Protein AF-A0A8X7WV07-F1 (afdb_monomer_lite)

pLDDT: mean 94.59, std 9.99, range [46.75, 98.81]

InterPro domains:
  IPR000357 HEAT repeat [PF02985] (2-26)
  IPR011989 Armadillo-like helical [G3DSA:1.25.10.10] (1-119)
  IPR016024 Armadillo-type fold [SSF48371] (1-114)
  IPR040122 Importin beta family [PTHR10527] (6-113)

Organism: Polypterus senegalus (NCBI:txid55291)

Structure (mmCIF, N/CA/C/O backbone):
data_AF-A0A8X7WV07-F1
#
_entry.id   AF-A0A8X7WV07-F1
#
loop_
_atom_site.group_PDB
_atom_site.id
_atom_site.type_symbol
_atom_site.label_atom_id
_atom_site.label_alt_id
_atom_site.label_comp_id
_atom_site.label_asym_id
_atom_site.label_entity_id
_atom_site.label_seq_id
_atom_site.pdbx_PDB_ins_code
_atom_site.Cartn_x
_atom_site.Cartn_y
_atom_site.Cartn_z
_atom_site.occupancy
_atom_site.B_iso_or_equiv
_atom_site.auth_seq_id
_atom_site.auth_comp_id
_atom_site.auth_asym_id
_atom_site.auth_atom_id
_atom_site.pdbx_PDB_model_num
ATOM 1 N N . MET A 1 1 ? 0.503 10.122 -12.240 1.00 79.50 1 MET A N 1
ATOM 2 C CA . MET A 1 1 ? 0.611 9.511 -10.898 1.00 79.50 1 MET A CA 1
ATOM 3 C C . MET A 1 1 ? -0.073 8.152 -10.858 1.00 79.50 1 MET A C 1
ATOM 5 O O . MET A 1 1 ? 0.642 7.182 -10.692 1.00 79.50 1 MET A O 1
ATOM 9 N N . LEU A 1 2 ? -1.388 8.039 -11.101 1.00 91.75 2 LEU A N 1
ATOM 10 C CA . LEU A 1 2 ? -2.080 6.733 -11.101 1.00 91.75 2 LEU A CA 1
ATOM 11 C C . LEU A 1 2 ? -1.475 5.715 -12.081 1.00 91.75 2 LEU A C 1
ATOM 13 O O . LEU A 1 2 ? -1.168 4.601 -11.686 1.00 91.75 2 LEU A O 1
ATOM 17 N N . GLN A 1 3 ? -1.207 6.118 -13.327 1.00 93.75 3 GLN A N 1
ATOM 18 C CA . GLN A 1 3 ? -0.557 5.246 -14.320 1.00 93.75 3 GLN A CA 1
ATOM 19 C C . GLN A 1 3 ? 0.841 4.773 -13.883 1.00 93.75 3 GLN A C 1
ATOM 21 O O . GLN A 1 3 ? 1.258 3.672 -14.223 1.00 93.75 3 GLN A O 1
ATOM 26 N N . SER A 1 4 ? 1.547 5.589 -13.096 1.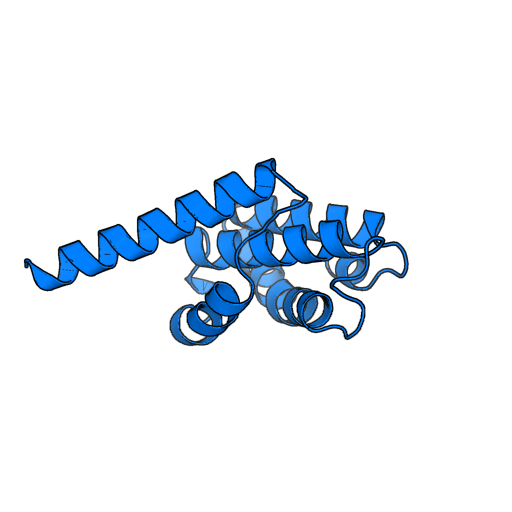00 97.25 4 SER A N 1
ATOM 27 C CA . SER A 1 4 ? 2.901 5.302 -12.614 1.00 97.25 4 SER A CA 1
ATOM 28 C C . SER A 1 4 ? 2.931 4.212 -11.534 1.00 97.25 4 SER A C 1
ATOM 30 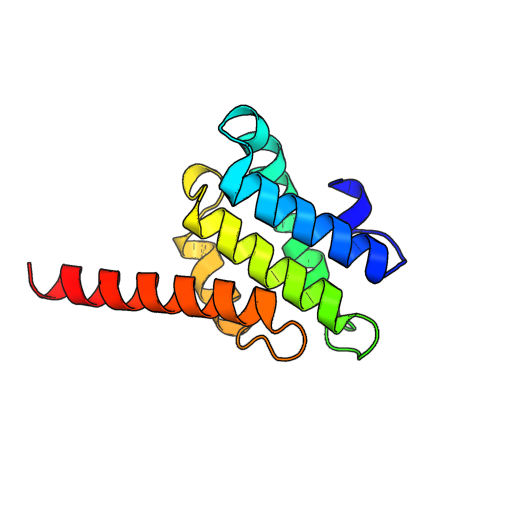O O . SER A 1 4 ? 3.990 3.649 -11.287 1.00 97.25 4 SER A O 1
ATOM 32 N N . LEU A 1 5 ? 1.787 3.858 -10.929 1.00 97.06 5 LEU A N 1
ATOM 33 C CA . LEU A 1 5 ? 1.679 2.667 -10.073 1.00 97.06 5 LEU A CA 1
ATOM 34 C C . LEU A 1 5 ? 1.910 1.366 -10.849 1.00 97.06 5 LEU A C 1
ATOM 36 O O . LEU A 1 5 ? 2.271 0.361 -10.250 1.00 97.06 5 LEU A O 1
ATOM 40 N N . CYS A 1 6 ? 1.713 1.379 -12.166 1.00 94.81 6 CYS A N 1
ATOM 41 C CA . CYS A 1 6 ? 1.894 0.219 -13.034 1.00 94.81 6 CYS A CA 1
ATOM 42 C C . CYS A 1 6 ? 3.183 0.306 -13.865 1.00 94.81 6 CYS A C 1
ATOM 44 O O . CYS A 1 6 ? 3.318 -0.407 -14.858 1.00 94.81 6 CYS A O 1
ATOM 46 N N . ASP A 1 7 ? 4.114 1.192 -13.499 1.00 98.12 7 ASP A N 1
ATOM 47 C CA . ASP A 1 7 ? 5.379 1.336 -14.214 1.00 98.12 7 ASP A CA 1
ATOM 48 C C . ASP A 1 7 ? 6.259 0.087 -14.054 1.00 98.12 7 ASP A C 1
ATOM 50 O O . ASP A 1 7 ? 6.234 -0.591 -13.024 1.00 98.12 7 ASP A O 1
ATOM 54 N N . SER A 1 8 ? 7.074 -0.205 -15.066 1.00 96.62 8 SER A N 1
ATOM 55 C CA . SER A 1 8 ? 8.074 -1.274 -15.007 1.00 96.62 8 SER A CA 1
ATOM 56 C C . SER A 1 8 ? 9.150 -1.041 -13.939 1.00 96.62 8 SER A C 1
ATOM 58 O O . SER A 1 8 ? 9.627 -2.009 -13.349 1.00 96.62 8 SER A O 1
ATOM 60 N N . SER A 1 9 ? 9.507 0.217 -13.653 1.00 98.19 9 SER A N 1
ATOM 61 C CA . SER A 1 9 ? 10.503 0.568 -12.637 1.00 98.19 9 SER A CA 1
ATOM 62 C C . SER A 1 9 ? 9.891 0.514 -11.232 1.00 98.19 9 SER A C 1
ATOM 64 O O . SER A 1 9 ? 8.929 1.241 -10.952 1.00 98.19 9 SER A O 1
ATOM 66 N N . PRO A 1 10 ? 10.453 -0.296 -10.313 1.00 98.12 10 PRO A N 1
ATOM 67 C CA . PRO A 1 10 ? 10.025 -0.313 -8.917 1.00 98.12 10 PRO A CA 1
ATOM 68 C C . PRO A 1 10 ? 10.133 1.057 -8.244 1.00 98.12 10 PRO A C 1
ATOM 70 O O . PRO A 1 10 ? 9.251 1.432 -7.479 1.00 98.12 10 PRO A O 1
ATOM 73 N N . GLU A 1 11 ? 11.159 1.840 -8.572 1.00 98.25 11 GLU A N 1
ATOM 74 C CA . GLU A 1 11 ? 11.392 3.173 -8.012 1.00 98.25 11 GLU A CA 1
ATOM 75 C C . GLU A 1 11 ? 10.284 4.154 -8.417 1.00 98.25 11 GLU A C 1
ATOM 77 O O . GLU A 1 11 ? 9.814 4.947 -7.597 1.00 98.25 11 GLU A O 1
ATOM 82 N N . VAL A 1 12 ? 9.811 4.071 -9.667 1.00 98.50 12 VAL A N 1
ATOM 83 C CA . VAL A 1 12 ? 8.678 4.876 -10.146 1.00 98.50 12 VAL A CA 1
ATOM 84 C C . VAL A 1 12 ? 7.386 4.467 -9.439 1.00 98.50 12 VAL A C 1
ATOM 86 O O . VAL A 1 12 ? 6.636 5.342 -8.995 1.00 98.50 12 VAL A O 1
ATOM 89 N N . ARG A 1 13 ? 7.143 3.159 -9.267 1.00 98.56 13 ARG A N 1
ATOM 90 C CA . ARG A 1 13 ? 5.981 2.664 -8.508 1.00 98.56 13 ARG A CA 1
ATOM 91 C C . AR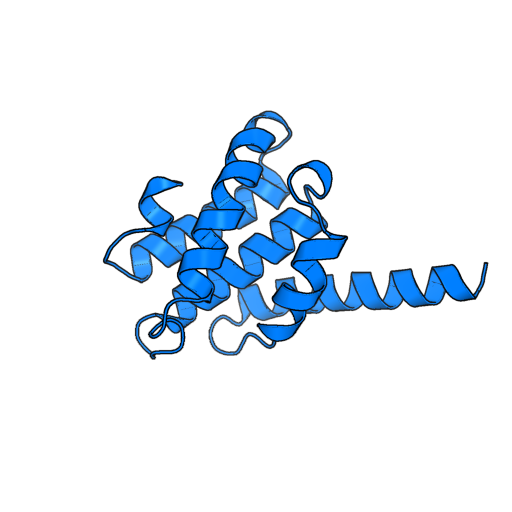G A 1 13 ? 6.024 3.117 -7.052 1.00 98.56 13 ARG A C 1
ATOM 93 O O . ARG A 1 13 ? 5.008 3.573 -6.533 1.00 98.56 13 ARG A O 1
ATOM 100 N N . GLN A 1 14 ? 7.192 3.047 -6.414 1.00 98.56 14 GLN A N 1
ATOM 101 C CA . GLN A 1 14 ? 7.398 3.499 -5.040 1.00 98.56 14 GLN A CA 1
ATOM 102 C C . GLN A 1 14 ? 7.073 4.990 -4.897 1.00 98.56 14 GLN A C 1
ATOM 104 O O . GLN A 1 14 ? 6.258 5.361 -4.054 1.00 98.56 14 GLN A O 1
ATOM 109 N N . ALA A 1 15 ? 7.636 5.839 -5.762 1.00 98.50 15 ALA A N 1
ATOM 110 C CA . ALA A 1 15 ? 7.370 7.276 -5.746 1.00 98.50 15 ALA A CA 1
ATOM 111 C C . ALA A 1 15 ? 5.886 7.601 -6.000 1.00 98.50 15 ALA A C 1
ATOM 113 O O . ALA A 1 15 ? 5.322 8.502 -5.374 1.00 98.50 15 ALA A O 1
ATOM 114 N N . ALA A 1 16 ? 5.232 6.856 -6.897 1.00 98.56 16 ALA A N 1
ATOM 115 C CA . ALA A 1 16 ? 3.807 7.007 -7.171 1.00 98.56 16 ALA A CA 1
ATOM 116 C C . ALA A 1 16 ? 2.944 6.638 -5.955 1.00 98.56 16 ALA A C 1
ATOM 118 O O . ALA A 1 16 ? 2.056 7.408 -5.585 1.00 98.56 16 ALA A O 1
ATOM 119 N N . ALA A 1 17 ? 3.227 5.501 -5.315 1.00 98.62 17 ALA A N 1
ATOM 120 C CA . ALA A 1 17 ? 2.525 5.045 -4.121 1.00 98.62 17 ALA A CA 1
ATOM 121 C C . ALA A 1 17 ? 2.709 6.016 -2.947 1.00 98.62 17 ALA A C 1
ATOM 123 O O . ALA A 1 17 ? 1.723 6.420 -2.329 1.00 98.62 17 ALA A O 1
ATOM 124 N N . TYR A 1 18 ? 3.940 6.478 -2.707 1.00 98.50 18 TYR A N 1
ATOM 125 C CA . TYR A 1 18 ? 4.230 7.508 -1.710 1.00 98.50 18 TYR A CA 1
ATOM 126 C C . TYR A 1 18 ? 3.394 8.774 -1.948 1.00 98.50 18 TYR A C 1
ATOM 128 O O . TYR A 1 18 ? 2.696 9.249 -1.048 1.00 98.50 18 TYR A O 1
ATOM 136 N N . GLY A 1 19 ? 3.392 9.283 -3.186 1.00 98.25 19 GLY A N 1
ATOM 137 C CA . GLY A 1 19 ? 2.620 10.466 -3.569 1.00 98.25 19 GLY A CA 1
ATOM 138 C C . GLY A 1 19 ? 1.119 10.313 -3.317 1.00 98.25 19 GLY A C 1
ATOM 139 O O . GLY A 1 19 ? 0.483 11.248 -2.833 1.00 98.25 19 GLY A O 1
ATOM 140 N N . ILE A 1 20 ? 0.557 9.130 -3.572 1.00 98.25 20 ILE A N 1
ATOM 141 C CA . ILE A 1 20 ? -0.852 8.820 -3.290 1.00 98.25 20 ILE A CA 1
ATOM 142 C C . ILE A 1 20 ? -1.118 8.777 -1.782 1.00 98.25 20 ILE A C 1
ATOM 144 O O . ILE A 1 20 ? -2.113 9.336 -1.321 1.00 98.25 20 ILE A O 1
ATOM 148 N N . GLY A 1 21 ? -0.219 8.183 -0.995 1.00 98.31 21 GLY A N 1
ATOM 149 C CA . GLY A 1 21 ? -0.322 8.186 0.464 1.00 98.31 21 GLY A CA 1
ATOM 150 C C . GLY A 1 21 ? -0.326 9.604 1.047 1.00 98.31 21 GLY A C 1
ATOM 151 O O . GLY A 1 21 ? -1.194 9.947 1.853 1.00 98.31 21 GLY A O 1
ATOM 152 N N . VAL A 1 22 ? 0.595 10.460 0.592 1.00 98.19 22 VAL A N 1
ATOM 153 C CA . VAL A 1 22 ? 0.662 11.876 0.995 1.00 98.19 22 VAL A CA 1
ATOM 154 C C . VAL A 1 22 ? -0.569 12.651 0.519 1.00 98.19 22 VAL A C 1
ATOM 156 O O . VAL A 1 22 ? -1.093 13.485 1.257 1.00 98.19 22 VAL A O 1
ATOM 159 N N . MET A 1 23 ? -1.073 12.365 -0.682 1.00 97.62 23 MET A N 1
ATOM 160 C CA . MET A 1 23 ? -2.302 12.953 -1.219 1.00 97.62 23 MET A CA 1
ATOM 161 C C . MET A 1 23 ? -3.525 12.601 -0.361 1.00 97.62 23 MET A C 1
ATOM 163 O O . MET A 1 23 ? -4.320 13.489 -0.046 1.00 97.62 23 MET A O 1
ATOM 167 N N . ALA A 1 24 ? -3.655 11.348 0.078 1.00 98.00 24 ALA A N 1
ATOM 168 C CA . ALA A 1 24 ? -4.725 10.934 0.981 1.00 98.00 24 ALA A CA 1
ATOM 169 C C . ALA A 1 24 ? -4.639 11.657 2.334 1.00 98.00 24 ALA A C 1
ATOM 171 O O . ALA A 1 24 ? -5.651 12.116 2.861 1.00 98.00 24 ALA A O 1
ATOM 172 N N . GLN A 1 25 ? -3.430 11.819 2.871 1.00 97.88 25 GLN A N 1
ATOM 173 C CA . GLN A 1 25 ? -3.210 12.478 4.156 1.00 97.88 25 GLN A CA 1
ATOM 174 C C . GLN A 1 25 ? -3.441 13.998 4.090 1.00 97.88 25 GLN A C 1
ATOM 176 O O . GLN A 1 25 ? -4.162 14.550 4.919 1.00 97.88 25 GLN A O 1
ATOM 181 N N . ASN A 1 26 ? -2.884 14.673 3.078 1.00 97.56 26 ASN A N 1
ATOM 182 C CA . ASN A 1 26 ? -2.720 16.133 3.062 1.00 97.56 26 ASN A CA 1
ATOM 183 C C . ASN A 1 26 ? -3.393 16.846 1.874 1.00 97.56 26 ASN A C 1
ATOM 185 O O . ASN A 1 26 ? -3.503 18.067 1.885 1.00 97.56 26 ASN A O 1
ATOM 189 N N . GLY A 1 27 ? -3.844 16.129 0.840 1.00 95.06 27 GLY A N 1
ATOM 190 C CA . GLY A 1 27 ? -4.276 16.735 -0.430 1.00 95.06 27 GLY A CA 1
ATOM 191 C C . GLY A 1 27 ? -5.616 17.484 -0.389 1.00 95.06 27 GLY A C 1
ATOM 192 O O . GLY A 1 27 ? -5.896 18.296 -1.266 1.00 95.06 27 GLY A O 1
ATOM 193 N N . GLY A 1 28 ? -6.451 17.245 0.623 1.00 93.69 28 GLY A N 1
ATOM 194 C CA . GLY A 1 28 ? -7.818 17.776 0.694 1.00 93.69 28 GLY A CA 1
ATOM 195 C C . GLY A 1 28 ? -8.835 17.009 -0.165 1.00 93.69 28 GLY A C 1
ATOM 196 O O . GLY A 1 28 ? -8.550 15.928 -0.685 1.00 93.69 28 GLY A O 1
ATOM 197 N N . GLU A 1 29 ? -10.052 17.549 -0.277 1.00 94.50 29 GLU A N 1
ATOM 198 C CA . GLU A 1 29 ? -11.210 16.832 -0.841 1.00 94.50 29 GLU A CA 1
ATOM 199 C C . GLU A 1 29 ? -11.162 16.650 -2.363 1.00 94.50 29 GLU A C 1
ATOM 201 O O . GLU A 1 29 ? -11.654 15.646 -2.877 1.00 94.50 29 GLU A O 1
ATOM 206 N N . ASN A 1 30 ? -10.517 17.571 -3.088 1.00 96.50 30 ASN A N 1
ATOM 207 C CA . ASN A 1 30 ? -10.412 17.519 -4.553 1.00 96.50 30 ASN A CA 1
ATOM 208 C C . ASN A 1 30 ? -9.696 16.259 -5.062 1.00 96.50 30 ASN A C 1
ATOM 210 O O . ASN A 1 30 ? -9.828 15.908 -6.232 1.00 96.50 30 ASN A O 1
ATOM 214 N N . TYR A 1 31 ? -8.951 15.571 -4.191 1.00 96.25 31 TYR A N 1
ATOM 215 C CA . TYR A 1 31 ? -8.215 14.366 -4.549 1.00 96.25 31 TYR A CA 1
ATOM 216 C C . TYR A 1 31 ? -8.940 13.048 -4.240 1.00 96.25 31 TYR A C 1
ATOM 218 O O . TYR A 1 31 ? -8.409 11.977 -4.540 1.00 96.25 31 TYR A O 1
ATOM 226 N N . ARG A 1 32 ? -10.157 13.099 -3.679 1.00 96.50 32 ARG A N 1
ATOM 227 C CA . ARG A 1 32 ? -10.963 11.904 -3.363 1.00 96.50 32 ARG A CA 1
ATOM 228 C C . ARG A 1 32 ? -11.142 10.938 -4.546 1.00 96.50 32 ARG A C 1
ATOM 230 O O . ARG A 1 32 ? -10.924 9.741 -4.342 1.00 96.50 32 ARG A O 1
ATOM 237 N N . PRO A 1 33 ? -11.464 11.399 -5.777 1.00 96.94 33 PRO A N 1
ATOM 238 C CA . PRO A 1 33 ? -11.630 10.485 -6.908 1.00 96.94 33 PRO A CA 1
ATOM 239 C C . PRO A 1 33 ? -10.350 9.695 -7.197 1.00 96.94 33 PRO A C 1
ATOM 241 O O . PRO A 1 33 ? -10.389 8.477 -7.333 1.00 96.94 33 PRO A O 1
ATOM 244 N N . PHE A 1 34 ? -9.192 10.360 -7.156 1.00 96.56 34 PHE A N 1
ATOM 245 C CA . PHE A 1 34 ? -7.903 9.711 -7.394 1.00 96.56 34 PHE A CA 1
ATOM 246 C C . PHE A 1 34 ? -7.520 8.736 -6.276 1.00 96.56 34 PHE A C 1
ATOM 248 O O . PHE A 1 34 ? -6.943 7.692 -6.560 1.00 96.56 34 PHE A O 1
ATOM 255 N N . CYS A 1 35 ? -7.862 9.034 -5.016 1.00 97.44 35 CYS A N 1
ATOM 256 C CA . CYS A 1 35 ? -7.664 8.091 -3.909 1.00 97.44 35 CYS A CA 1
ATOM 257 C C . CYS A 1 35 ? -8.497 6.818 -4.111 1.00 97.44 35 CYS A C 1
ATOM 259 O O . CYS A 1 35 ? -7.996 5.721 -3.884 1.00 97.44 35 CYS A O 1
ATOM 261 N N . THR A 1 36 ? -9.739 6.967 -4.581 1.00 97.75 36 THR A N 1
ATOM 262 C CA . THR A 1 36 ? -10.640 5.842 -4.880 1.00 97.75 36 THR A CA 1
ATOM 263 C C . THR A 1 36 ? -10.087 4.986 -6.023 1.00 97.75 36 THR A C 1
ATOM 265 O O . THR A 1 36 ? -9.972 3.769 -5.897 1.00 97.75 36 THR A O 1
ATOM 268 N N . GLU A 1 37 ? -9.673 5.620 -7.123 1.00 98.00 37 GLU A N 1
ATOM 269 C CA . GLU A 1 37 ? -9.115 4.935 -8.297 1.00 98.00 37 GLU A CA 1
ATOM 270 C C . GLU A 1 37 ? -7.764 4.254 -8.020 1.00 98.00 37 GLU A C 1
ATOM 272 O O . GLU A 1 37 ? -7.446 3.232 -8.630 1.00 98.00 37 GLU A O 1
ATOM 277 N N . ALA A 1 38 ? -6.964 4.785 -7.091 1.00 98.12 38 ALA A N 1
ATOM 278 C CA . ALA A 1 38 ? -5.650 4.242 -6.759 1.00 98.12 38 ALA A CA 1
ATOM 279 C C . ALA A 1 38 ? -5.698 2.887 -6.044 1.00 98.12 38 ALA A C 1
ATOM 281 O O . ALA A 1 38 ? -4.775 2.088 -6.203 1.00 98.12 38 ALA A O 1
ATOM 282 N N . ILE A 1 39 ? -6.736 2.625 -5.242 1.00 98.19 39 ILE A N 1
ATOM 283 C CA . ILE A 1 39 ? -6.822 1.424 -4.398 1.00 98.19 39 ILE A CA 1
ATOM 284 C C . ILE A 1 39 ? -6.660 0.127 -5.201 1.00 98.19 39 ILE A C 1
ATOM 286 O O . ILE A 1 39 ? -5.730 -0.620 -4.893 1.00 98.19 39 ILE A O 1
ATOM 290 N N . PRO A 1 40 ? -7.473 -0.162 -6.238 1.00 97.75 40 PRO A N 1
ATOM 291 C CA . PRO A 1 40 ? -7.327 -1.410 -6.988 1.00 97.75 40 PRO A CA 1
ATOM 292 C C . PRO A 1 40 ? -5.961 -1.534 -7.680 1.00 97.75 40 PRO A C 1
ATOM 294 O O . PRO A 1 40 ? -5.424 -2.636 -7.772 1.00 97.75 40 PRO A O 1
ATOM 297 N N . LEU A 1 41 ? -5.362 -0.418 -8.113 1.00 98.44 41 LEU A N 1
ATOM 298 C CA . LEU A 1 41 ? -4.031 -0.414 -8.727 1.00 98.44 41 LEU A CA 1
ATOM 299 C C . LEU A 1 41 ? -2.940 -0.782 -7.711 1.00 98.44 41 LEU A C 1
ATOM 301 O O . LEU A 1 41 ? -2.110 -1.645 -7.989 1.00 98.44 41 LEU A O 1
ATOM 305 N N . MET A 1 42 ? -2.969 -0.181 -6.516 1.00 98.56 42 MET A N 1
ATOM 306 C CA . MET A 1 42 ? -2.037 -0.513 -5.433 1.00 98.56 42 MET A CA 1
ATOM 307 C C . MET A 1 42 ? -2.211 -1.961 -4.968 1.00 98.56 42 MET A C 1
ATOM 309 O O . MET A 1 42 ? -1.217 -2.654 -4.775 1.00 98.56 42 MET A O 1
ATOM 313 N N . VAL A 1 43 ? -3.449 -2.455 -4.851 1.00 98.12 43 VAL A N 1
ATOM 314 C CA . VAL A 1 43 ? -3.721 -3.866 -4.520 1.00 98.12 43 VAL A CA 1
ATOM 315 C C . VAL A 1 43 ? -3.118 -4.805 -5.566 1.00 98.12 43 VAL A C 1
ATOM 317 O O . VAL A 1 43 ? -2.501 -5.801 -5.194 1.00 98.12 43 VAL A O 1
ATOM 320 N N . GLY A 1 44 ? -3.214 -4.460 -6.854 1.00 98.06 44 GLY A N 1
ATOM 321 C CA . GLY A 1 44 ? -2.566 -5.211 -7.930 1.00 98.06 44 GLY A CA 1
ATOM 322 C C . GLY A 1 44 ? -1.046 -5.309 -7.766 1.00 98.06 44 GLY A C 1
ATOM 323 O O . GLY A 1 44 ? -0.490 -6.393 -7.918 1.00 98.06 44 GLY A O 1
ATOM 324 N N . VAL A 1 45 ? -0.377 -4.213 -7.385 1.00 98.25 45 VAL A N 1
ATOM 325 C CA . VAL A 1 45 ? 1.072 -4.216 -7.096 1.00 98.25 45 VAL A CA 1
ATOM 326 C C . VAL A 1 45 ? 1.391 -5.089 -5.881 1.00 98.25 45 VAL A C 1
ATOM 328 O O . VAL A 1 45 ? 2.331 -5.879 -5.920 1.00 98.25 45 VAL A O 1
ATOM 331 N N . ILE A 1 46 ? 0.594 -4.989 -4.815 1.00 98.56 46 ILE A N 1
ATOM 332 C CA . ILE A 1 46 ? 0.808 -5.743 -3.571 1.00 98.56 46 ILE A CA 1
ATOM 333 C C . ILE A 1 46 ? 0.672 -7.254 -3.798 1.00 98.56 46 ILE A C 1
ATOM 335 O O . ILE A 1 46 ? 1.441 -8.045 -3.247 1.00 98.56 46 ILE A O 1
ATOM 339 N N . GLN A 1 47 ? -0.297 -7.654 -4.620 1.00 97.81 47 GLN A N 1
ATOM 340 C CA . GLN A 1 47 ? -0.622 -9.055 -4.889 1.00 97.81 47 GLN A CA 1
ATOM 341 C C . GLN A 1 47 ? 0.157 -9.661 -6.066 1.00 97.81 47 GLN A C 1
ATOM 343 O O . GLN A 1 47 ? -0.012 -10.848 -6.347 1.00 97.81 47 GLN A O 1
ATOM 348 N N . ALA A 1 48 ? 1.010 -8.887 -6.747 1.00 98.12 48 ALA A N 1
ATOM 349 C CA . ALA A 1 48 ? 1.868 -9.408 -7.806 1.00 98.12 48 ALA A CA 1
ATOM 350 C C . ALA A 1 48 ? 2.781 -10.532 -7.279 1.00 98.12 48 ALA A C 1
ATOM 352 O O . ALA A 1 48 ? 3.243 -10.497 -6.139 1.00 98.12 48 ALA A O 1
ATOM 353 N N . ALA A 1 49 ? 3.044 -11.544 -8.110 1.00 97.81 49 ALA A N 1
ATOM 354 C CA . ALA A 1 49 ? 3.779 -12.742 -7.690 1.00 97.81 49 ALA A CA 1
ATOM 355 C C . ALA A 1 49 ? 5.216 -12.442 -7.220 1.00 97.81 49 ALA A C 1
ATOM 357 O O . ALA A 1 49 ? 5.734 -13.126 -6.341 1.00 97.81 49 ALA A O 1
ATOM 358 N N . ASP A 1 50 ? 5.831 -11.406 -7.785 1.00 97.62 50 ASP A N 1
ATOM 359 C CA . ASP A 1 50 ? 7.181 -10.918 -7.508 1.00 97.62 50 ASP A CA 1
ATOM 360 C C . ASP A 1 50 ? 7.195 -9.727 -6.531 1.00 97.62 50 ASP A C 1
ATOM 362 O O . ASP A 1 50 ? 8.238 -9.103 -6.324 1.00 97.62 50 ASP A O 1
ATOM 366 N N . SER A 1 51 ? 6.063 -9.383 -5.899 1.00 97.75 51 SER A N 1
ATOM 367 C CA . SER A 1 51 ? 5.942 -8.177 -5.062 1.00 97.75 51 SER A CA 1
ATOM 368 C C . SER A 1 51 ? 6.890 -8.173 -3.857 1.00 97.75 51 SER A C 1
ATOM 370 O O . SER A 1 51 ? 7.276 -7.107 -3.373 1.00 97.75 51 SER A O 1
ATOM 372 N N . LYS A 1 52 ? 7.300 -9.359 -3.393 1.00 96.62 52 LYS A N 1
ATOM 373 C CA . LYS A 1 52 ? 8.213 -9.551 -2.255 1.00 96.62 52 LYS A CA 1
ATOM 374 C C . LYS A 1 52 ? 9.676 -9.730 -2.656 1.00 96.62 52 LYS A C 1
ATOM 376 O O . LYS A 1 52 ? 10.524 -9.902 -1.779 1.00 96.62 52 LYS A O 1
ATOM 381 N N . ASP A 1 53 ? 9.987 -9.686 -3.949 1.00 98.06 53 ASP A N 1
ATOM 382 C CA . ASP A 1 53 ? 11.367 -9.741 -4.410 1.00 98.06 53 ASP A CA 1
ATOM 383 C C . ASP A 1 53 ? 12.125 -8.496 -3.951 1.00 98.06 53 ASP A C 1
ATOM 385 O O . ASP A 1 53 ? 11.571 -7.401 -3.849 1.00 98.06 53 ASP A O 1
ATOM 389 N N . LYS A 1 54 ? 13.434 -8.642 -3.723 1.00 96.75 54 LYS A N 1
ATOM 390 C CA . LYS A 1 54 ? 14.297 -7.562 -3.214 1.00 96.75 54 LYS A CA 1
ATOM 391 C C . LYS A 1 54 ? 14.213 -6.271 -4.042 1.00 96.75 54 LYS A C 1
ATOM 393 O O . LYS A 1 54 ? 14.379 -5.188 -3.494 1.00 96.75 54 LYS A O 1
ATOM 398 N N . ALA A 1 55 ? 13.973 -6.387 -5.349 1.00 97.12 55 ALA A N 1
ATOM 399 C CA . ALA A 1 55 ? 13.818 -5.239 -6.239 1.00 97.12 55 ALA A CA 1
ATOM 400 C C . ALA A 1 55 ? 12.474 -4.511 -6.053 1.00 97.12 55 ALA A C 1
ATOM 402 O O . ALA A 1 55 ? 12.404 -3.302 -6.237 1.00 97.12 55 ALA A O 1
ATOM 403 N N . ASN A 1 56 ? 11.415 -5.230 -5.675 1.00 98.19 56 ASN A N 1
ATOM 404 C CA . ASN A 1 56 ? 10.043 -4.723 -5.649 1.00 98.19 56 ASN A CA 1
ATOM 405 C C . ASN A 1 56 ? 9.552 -4.368 -4.241 1.00 98.19 56 ASN A C 1
ATOM 407 O O . ASN A 1 56 ? 8.634 -3.560 -4.107 1.00 98.19 56 ASN A O 1
ATOM 411 N N . ILE A 1 57 ? 10.162 -4.943 -3.200 1.00 98.31 57 ILE A N 1
ATOM 412 C CA . ILE A 1 57 ? 9.649 -4.892 -1.828 1.00 98.31 57 ILE A CA 1
ATOM 41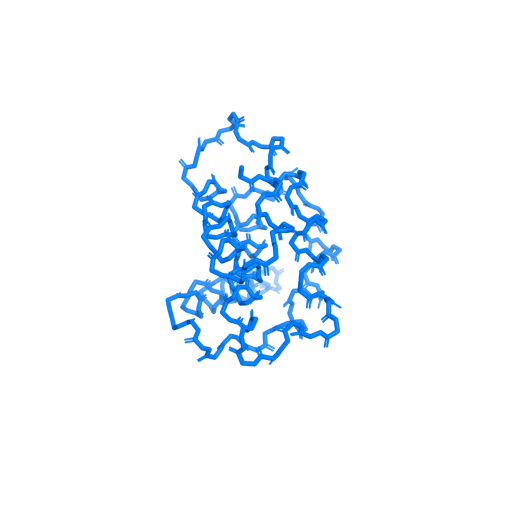3 C C . ILE A 1 57 ? 9.401 -3.465 -1.321 1.00 98.31 57 ILE A C 1
ATOM 415 O O . ILE A 1 57 ? 8.341 -3.213 -0.762 1.00 98.31 57 ILE A O 1
ATOM 419 N N . ASN A 1 58 ? 10.285 -2.500 -1.594 1.00 98.25 58 ASN A N 1
ATOM 420 C CA . ASN A 1 58 ? 10.079 -1.112 -1.155 1.00 98.25 58 ASN A CA 1
ATOM 421 C C . ASN A 1 58 ? 8.855 -0.456 -1.818 1.00 98.25 58 ASN A C 1
ATOM 423 O O . ASN A 1 58 ? 8.101 0.266 -1.163 1.00 98.25 58 ASN A O 1
ATOM 427 N N . ALA A 1 59 ? 8.618 -0.731 -3.104 1.00 98.50 59 ALA A N 1
ATOM 428 C CA . ALA A 1 59 ? 7.440 -0.242 -3.817 1.00 98.50 59 ALA A CA 1
ATOM 429 C C . ALA A 1 59 ? 6.154 -0.890 -3.286 1.00 98.50 59 ALA A C 1
ATOM 431 O O . ALA A 1 59 ? 5.141 -0.212 -3.102 1.00 98.50 59 ALA A O 1
ATOM 432 N N . THR A 1 60 ? 6.215 -2.190 -2.999 1.00 98.69 60 THR A N 1
ATOM 433 C CA . THR A 1 60 ? 5.127 -2.957 -2.386 1.00 98.69 60 THR A CA 1
ATOM 434 C C . THR A 1 60 ? 4.781 -2.422 -0.999 1.00 98.69 60 THR A C 1
ATOM 436 O O . THR A 1 60 ? 3.614 -2.144 -0.727 1.00 98.69 60 THR A O 1
ATOM 439 N N . GLU A 1 61 ? 5.775 -2.207 -0.135 1.00 98.75 61 GLU A N 1
ATOM 440 C CA . GLU A 1 61 ? 5.581 -1.646 1.206 1.00 98.75 61 GLU A CA 1
ATOM 441 C C . GLU A 1 61 ? 4.999 -0.228 1.154 1.00 98.75 61 GLU A C 1
ATOM 443 O O . GLU A 1 61 ? 4.053 0.078 1.884 1.00 98.75 61 GLU A O 1
ATOM 448 N N . ASN A 1 62 ? 5.453 0.607 0.215 1.00 98.69 62 ASN A N 1
ATOM 449 C CA . ASN A 1 62 ? 4.863 1.927 -0.013 1.00 98.69 62 ASN A CA 1
ATOM 450 C C . ASN A 1 62 ? 3.396 1.841 -0.467 1.00 98.69 62 ASN A C 1
ATOM 452 O O . ASN A 1 62 ? 2.574 2.633 -0.006 1.00 98.69 62 ASN A O 1
ATOM 456 N N . CYS A 1 63 ? 3.027 0.864 -1.305 1.00 98.75 63 CYS A N 1
ATOM 457 C CA . CYS A 1 63 ? 1.623 0.620 -1.663 1.00 98.75 63 CYS A CA 1
ATOM 458 C C . CYS A 1 63 ? 0.790 0.198 -0.442 1.00 98.75 63 CYS A C 1
ATOM 460 O O . CYS A 1 63 ? -0.303 0.726 -0.241 1.00 98.75 63 CYS A O 1
ATOM 462 N N . ILE A 1 64 ? 1.300 -0.710 0.401 1.00 98.81 64 ILE A N 1
ATOM 463 C CA . ILE A 1 64 ? 0.609 -1.150 1.628 1.00 98.81 64 ILE A CA 1
ATOM 464 C C . ILE A 1 64 ? 0.376 0.043 2.560 1.00 98.81 64 ILE A C 1
ATOM 466 O O . ILE A 1 64 ? -0.730 0.227 3.080 1.00 98.81 64 ILE A O 1
ATOM 470 N N . SER A 1 65 ? 1.392 0.884 2.751 1.00 98.81 65 SER A N 1
ATOM 471 C CA . SER A 1 65 ? 1.254 2.076 3.582 1.00 98.81 65 SER A CA 1
ATOM 472 C C . SER A 1 65 ? 0.295 3.103 2.985 1.00 98.81 65 SER A C 1
ATOM 474 O O . SER A 1 65 ? -0.556 3.638 3.697 1.00 98.81 65 SER A O 1
ATOM 476 N N . ALA A 1 66 ? 0.346 3.335 1.672 1.00 98.69 66 ALA A N 1
ATOM 477 C CA . ALA A 1 66 ? -0.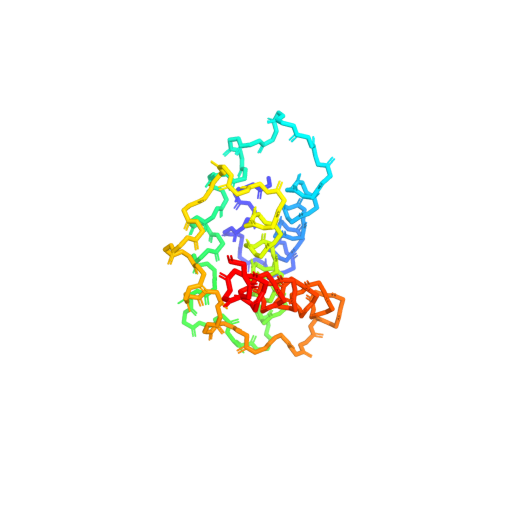580 4.229 0.987 1.00 98.69 66 ALA A CA 1
ATOM 478 C C . ALA A 1 66 ? -2.042 3.763 1.108 1.00 98.69 66 ALA A C 1
ATOM 480 O O . ALA A 1 66 ? -2.909 4.588 1.398 1.00 98.69 66 ALA A O 1
ATOM 481 N N . VAL A 1 67 ? -2.325 2.457 0.999 1.00 98.75 67 VAL A N 1
ATOM 482 C CA . VAL A 1 67 ? -3.662 1.897 1.290 1.00 98.75 67 VAL A CA 1
ATOM 483 C C . VAL A 1 67 ? -4.074 2.188 2.739 1.00 98.75 67 VAL A C 1
ATOM 485 O O . VAL A 1 67 ? -5.196 2.635 2.982 1.00 98.75 67 VAL A O 1
ATOM 488 N N . GLY A 1 68 ? -3.160 2.009 3.699 1.00 98.50 68 GLY A N 1
ATOM 489 C CA . GLY A 1 68 ? -3.376 2.367 5.106 1.00 98.50 68 GLY A CA 1
ATOM 490 C C . GLY A 1 68 ? -3.722 3.849 5.297 1.00 98.50 68 GLY A C 1
ATOM 491 O O . GLY A 1 68 ? -4.694 4.181 5.975 1.00 98.50 68 GLY A O 1
ATOM 492 N N . LYS A 1 69 ? -2.981 4.750 4.641 1.00 98.62 69 LYS A N 1
ATOM 493 C CA . LYS A 1 69 ? -3.225 6.202 4.666 1.00 98.62 69 LYS A CA 1
ATOM 494 C C . LYS A 1 69 ? -4.581 6.558 4.044 1.00 98.62 69 LYS A C 1
ATOM 496 O O . LYS A 1 69 ? -5.295 7.381 4.615 1.00 98.62 69 LYS A O 1
ATOM 501 N N . VAL A 1 70 ? -4.987 5.920 2.942 1.00 98.50 70 VAL A N 1
ATOM 502 C CA . VAL A 1 70 ? -6.336 6.112 2.374 1.00 98.50 70 VAL A CA 1
ATOM 503 C C . VAL A 1 70 ? -7.407 5.677 3.373 1.00 98.50 70 VAL A C 1
ATOM 505 O O . VAL A 1 70 ? -8.295 6.470 3.664 1.00 98.50 70 VAL A O 1
ATOM 508 N N . MET A 1 71 ? -7.300 4.489 3.979 1.00 98.12 71 MET A N 1
ATOM 509 C CA . MET A 1 71 ? -8.274 4.043 4.989 1.00 98.12 71 MET A CA 1
ATOM 510 C C . MET A 1 71 ? -8.344 4.981 6.203 1.00 98.12 71 MET A C 1
ATOM 512 O O . MET A 1 71 ? -9.433 5.266 6.695 1.00 98.12 71 MET A O 1
ATOM 516 N N . LYS A 1 72 ? -7.198 5.480 6.684 1.00 97.50 72 LYS A N 1
ATOM 517 C CA . LYS A 1 72 ? -7.123 6.354 7.865 1.00 97.50 72 LYS A CA 1
ATOM 518 C C . LYS A 1 72 ? -7.668 7.759 7.607 1.00 97.50 72 LYS A C 1
ATOM 520 O O . LYS A 1 72 ? -8.391 8.294 8.445 1.00 97.50 72 LYS A O 1
ATOM 525 N N . PHE A 1 73 ? -7.282 8.376 6.492 1.00 97.62 73 PHE A N 1
ATOM 526 C CA . PHE A 1 73 ? -7.517 9.803 6.241 1.00 97.62 73 PHE A CA 1
ATOM 527 C C . PHE A 1 73 ? -8.641 10.080 5.242 1.00 97.62 73 PHE A C 1
ATOM 529 O O . PHE A 1 73 ? -9.149 11.201 5.207 1.00 97.62 73 PHE A O 1
ATOM 536 N N . ARG A 1 74 ? -9.019 9.091 4.428 1.00 97.12 74 ARG A N 1
ATOM 537 C CA . ARG A 1 74 ? -10.095 9.165 3.429 1.00 97.12 74 ARG A CA 1
ATOM 538 C C . ARG A 1 74 ? -10.967 7.897 3.461 1.00 97.12 74 ARG A C 1
ATOM 540 O O . ARG A 1 74 ? -11.116 7.240 2.426 1.00 97.12 74 ARG A O 1
ATOM 547 N N . PRO A 1 75 ? -11.539 7.519 4.622 1.00 96.50 75 PRO A N 1
ATOM 548 C CA . PRO A 1 75 ? -12.371 6.320 4.734 1.00 96.50 75 PRO A CA 1
ATOM 549 C C . PRO A 1 75 ? -13.591 6.342 3.798 1.00 96.50 75 PRO A C 1
ATOM 551 O O . PRO A 1 75 ? -14.119 5.293 3.463 1.00 96.50 75 PRO A O 1
ATOM 554 N N . GLU A 1 76 ? -14.029 7.510 3.327 1.00 96.19 76 GLU A N 1
ATOM 555 C CA . GLU A 1 76 ? -15.091 7.659 2.328 1.00 96.19 76 GLU A CA 1
ATOM 556 C C . GLU A 1 76 ? -14.699 7.188 0.915 1.00 96.19 76 GLU A C 1
ATOM 558 O O . GLU A 1 76 ? -15.572 6.991 0.074 1.00 96.19 76 GLU A O 1
ATOM 563 N N . CYS A 1 77 ? -13.401 7.022 0.634 1.00 97.12 77 CYS A N 1
ATOM 564 C CA . CYS A 1 77 ? -12.884 6.605 -0.675 1.00 97.12 77 CYS A CA 1
ATOM 565 C C . CYS A 1 77 ? -12.706 5.084 -0.801 1.00 97.12 77 CYS A C 1
ATOM 567 O O . CYS A 1 77 ? -12.297 4.602 -1.856 1.00 97.12 77 CYS A O 1
ATOM 569 N N . VAL A 1 78 ? -12.945 4.317 0.268 1.00 96.81 78 VAL A N 1
ATOM 570 C CA . VAL A 1 78 ? -12.700 2.871 0.295 1.00 96.81 78 VAL A CA 1
ATOM 571 C C . VAL A 1 78 ? -13.624 2.170 1.287 1.00 96.81 78 VAL A C 1
ATOM 573 O O . VAL A 1 78 ? -13.899 2.681 2.367 1.00 96.81 78 VAL A O 1
ATOM 576 N N . ASN A 1 79 ? -14.075 0.958 0.967 1.00 96.12 79 ASN A N 1
ATOM 577 C CA . ASN A 1 79 ? -14.778 0.126 1.940 1.00 96.12 79 ASN A CA 1
ATOM 578 C C . ASN A 1 79 ? -13.783 -0.429 2.976 1.00 96.12 79 ASN A C 1
ATOM 580 O O . ASN A 1 79 ? -13.204 -1.499 2.788 1.00 96.12 79 ASN A O 1
ATOM 584 N N . VAL A 1 80 ? -13.569 0.312 4.068 1.00 94.75 80 VAL A N 1
ATOM 585 C CA . VAL A 1 80 ? -12.580 -0.036 5.106 1.00 94.75 80 VAL A CA 1
ATOM 586 C C . VAL A 1 80 ? -12.821 -1.439 5.670 1.00 94.75 80 VAL A C 1
ATOM 588 O O . VAL A 1 80 ? -11.868 -2.188 5.839 1.00 94.75 80 VAL A O 1
ATOM 591 N N . ASN A 1 81 ? -14.076 -1.834 5.896 1.00 92.50 81 ASN A N 1
ATOM 592 C CA . ASN A 1 81 ? -14.405 -3.148 6.465 1.00 92.50 81 ASN A CA 1
ATOM 593 C C . ASN A 1 81 ? -13.991 -4.313 5.557 1.00 92.50 81 ASN A C 1
ATOM 595 O O . ASN A 1 81 ? -13.651 -5.389 6.042 1.00 92.50 81 ASN A O 1
ATOM 599 N N . GLU A 1 82 ? -14.015 -4.100 4.245 1.00 94.25 82 GLU A N 1
ATOM 600 C CA . GLU A 1 82 ? -13.616 -5.101 3.259 1.00 94.25 82 GLU A CA 1
ATOM 601 C C . GLU A 1 82 ? -12.098 -5.126 3.064 1.00 94.25 82 GLU A C 1
ATOM 603 O O . GLU A 1 82 ? -11.499 -6.196 2.977 1.00 94.25 82 GLU A O 1
ATOM 608 N N . VAL A 1 83 ? -11.446 -3.962 3.039 1.00 96.19 83 VAL A N 1
ATOM 609 C CA . VAL A 1 83 ? -10.001 -3.868 2.779 1.00 96.19 83 VAL A CA 1
ATOM 610 C C . VAL A 1 83 ? -9.164 -4.184 4.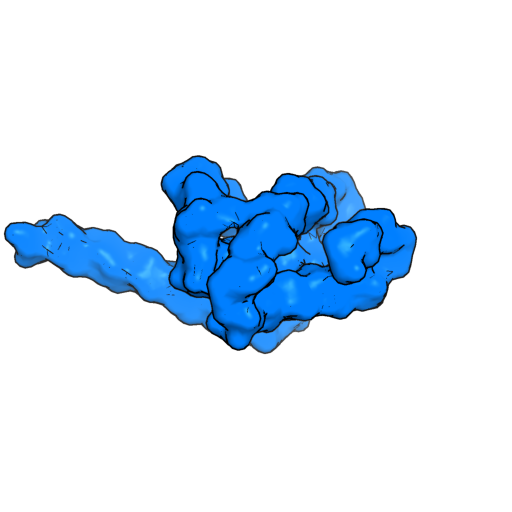019 1.00 96.19 83 VAL A C 1
ATOM 612 O O . VAL A 1 83 ? -8.089 -4.770 3.893 1.00 96.19 83 VAL A O 1
ATOM 615 N N . LEU A 1 84 ? -9.649 -3.864 5.220 1.00 96.50 84 LEU A N 1
ATOM 616 C CA . LEU A 1 84 ? -8.879 -3.983 6.458 1.00 96.50 84 LEU A CA 1
ATOM 617 C C . LEU A 1 84 ? -8.339 -5.404 6.733 1.00 96.50 84 LEU A C 1
ATOM 619 O O . LEU A 1 84 ? -7.146 -5.511 7.025 1.00 96.50 84 LEU A O 1
ATOM 623 N N . PRO A 1 85 ? -9.117 -6.500 6.599 1.00 96.88 85 PRO A N 1
ATOM 624 C CA . PRO A 1 85 ? -8.590 -7.853 6.803 1.00 96.88 85 PRO A CA 1
ATOM 625 C C . PRO A 1 85 ? -7.435 -8.196 5.853 1.00 96.88 85 PRO A C 1
ATOM 627 O O . PRO A 1 85 ? -6.461 -8.833 6.254 1.00 96.88 85 PRO A O 1
ATOM 630 N N . HIS A 1 86 ? -7.515 -7.732 4.604 1.00 97.38 86 HIS A N 1
ATOM 631 C CA . HIS A 1 86 ? -6.457 -7.915 3.613 1.00 97.38 86 HIS A CA 1
ATOM 632 C C . HIS A 1 86 ? -5.222 -7.097 3.982 1.00 97.38 86 HIS A C 1
ATOM 634 O O . HIS A 1 86 ? -4.116 -7.632 3.989 1.00 97.38 86 HIS A O 1
ATOM 640 N N . TRP A 1 87 ? -5.413 -5.833 4.358 1.00 98.56 87 TRP A N 1
ATOM 641 C CA . TRP A 1 87 ? -4.324 -4.949 4.761 1.00 98.56 87 TRP A CA 1
ATOM 642 C C . TRP A 1 87 ? -3.550 -5.486 5.968 1.00 98.56 87 TRP A C 1
ATOM 644 O O . TRP A 1 87 ? -2.322 -5.503 5.941 1.00 98.56 87 TRP A O 1
ATOM 654 N N . LEU A 1 88 ? -4.246 -6.033 6.972 1.00 98.31 88 LEU A N 1
ATOM 655 C CA . LEU A 1 88 ? -3.613 -6.703 8.113 1.00 98.31 88 LEU A CA 1
ATOM 656 C C . LEU A 1 88 ? -2.743 -7.895 7.683 1.00 98.31 88 LEU A C 1
ATOM 658 O O . LEU A 1 88 ? -1.677 -8.104 8.255 1.00 98.31 88 LEU A O 1
ATOM 662 N N . SER A 1 89 ? -3.153 -8.647 6.654 1.00 97.94 89 SER A N 1
ATOM 663 C CA . SER A 1 89 ? -2.379 -9.787 6.135 1.00 97.94 89 SER A CA 1
ATOM 664 C C . SER A 1 89 ? -1.082 -9.389 5.416 1.00 97.94 89 SER A C 1
ATOM 666 O O . SER A 1 89 ? -0.213 -10.237 5.202 1.00 97.94 89 SER A O 1
ATOM 668 N N . TRP A 1 90 ? -0.940 -8.116 5.030 1.00 98.31 90 TRP A N 1
ATOM 669 C CA . TRP A 1 90 ? 0.253 -7.593 4.357 1.00 98.31 90 TRP A CA 1
ATOM 670 C C . TRP A 1 90 ? 1.304 -7.050 5.333 1.00 98.31 90 TRP A C 1
ATOM 672 O O . TRP A 1 90 ? 2.434 -6.790 4.927 1.00 98.31 90 TRP A O 1
ATOM 682 N N . LEU A 1 91 ? 0.952 -6.900 6.611 1.00 97.69 91 LEU A N 1
ATOM 683 C CA . LEU A 1 91 ? 1.864 -6.474 7.669 1.00 97.69 91 LEU A CA 1
ATOM 684 C C . LEU A 1 91 ? 2.715 -7.650 8.195 1.00 97.69 91 LEU A C 1
ATOM 686 O O . LEU A 1 91 ? 2.290 -8.806 8.128 1.00 97.69 91 LEU A O 1
ATOM 690 N N . PRO A 1 92 ? 3.900 -7.383 8.780 1.00 97.88 92 PRO A N 1
ATOM 691 C CA . PRO A 1 92 ? 4.525 -6.072 8.978 1.00 97.88 92 PRO A CA 1
ATOM 692 C C . PRO A 1 92 ? 5.375 -5.615 7.785 1.00 97.88 92 PRO A C 1
ATOM 694 O O . PRO A 1 92 ? 5.955 -6.443 7.081 1.00 97.88 92 PRO A O 1
ATOM 697 N N . LEU A 1 93 ? 5.525 -4.296 7.645 1.00 97.31 93 LEU A N 1
ATOM 698 C CA . LEU A 1 93 ? 6.562 -3.681 6.811 1.00 97.31 93 LEU A CA 1
ATOM 699 C C . LEU A 1 93 ? 7.917 -3.788 7.524 1.00 97.31 93 LEU A C 1
ATOM 701 O O . LEU A 1 93 ? 7.990 -3.641 8.749 1.00 97.31 93 LEU A O 1
ATOM 705 N N . LYS A 1 94 ? 8.981 -4.070 6.772 1.00 94.25 94 LYS A N 1
ATOM 706 C CA . LYS A 1 94 ? 10.325 -4.343 7.300 1.00 94.25 94 LYS A CA 1
ATOM 707 C C . LYS A 1 94 ? 11.421 -3.521 6.634 1.00 94.25 94 LYS A C 1
ATOM 709 O O . LYS A 1 94 ? 12.413 -3.225 7.302 1.00 94.25 94 LYS A O 1
ATOM 714 N N . GLU A 1 95 ? 11.270 -3.191 5.357 1.00 96.00 95 GLU A N 1
ATOM 715 C CA . GLU A 1 95 ? 12.319 -2.538 4.573 1.00 96.00 95 GLU A CA 1
ATOM 716 C C . GLU A 1 95 ? 12.219 -1.012 4.689 1.00 96.00 95 GLU A C 1
ATOM 718 O O . GLU A 1 95 ? 13.193 -0.345 5.053 1.00 96.00 95 GLU A O 1
ATOM 723 N N . ASP A 1 96 ? 11.023 -0.460 4.483 1.00 93.75 96 ASP A N 1
ATOM 724 C CA . ASP A 1 96 ? 10.751 0.965 4.604 1.00 93.75 96 ASP A CA 1
ATOM 725 C C . ASP A 1 96 ? 10.359 1.318 6.044 1.00 93.75 96 ASP A C 1
ATOM 727 O O . ASP A 1 96 ? 9.216 1.179 6.485 1.00 93.75 96 ASP A O 1
ATOM 731 N N . LYS A 1 97 ? 11.353 1.772 6.812 1.00 95.56 97 LYS A N 1
ATOM 732 C CA . LYS A 1 97 ? 11.188 2.098 8.235 1.00 95.56 97 LYS A CA 1
ATOM 733 C C . LYS A 1 97 ? 10.264 3.287 8.478 1.00 95.56 97 LYS A C 1
ATOM 735 O O . LYS A 1 97 ? 9.641 3.341 9.535 1.00 95.56 97 LYS A O 1
ATOM 740 N N . GLU A 1 98 ? 10.198 4.239 7.552 1.00 95.44 98 GLU A N 1
ATOM 741 C CA . GLU A 1 98 ? 9.315 5.400 7.686 1.00 95.44 98 GLU A CA 1
ATOM 742 C C . GLU A 1 98 ? 7.862 4.957 7.499 1.00 95.44 98 GLU A C 1
ATOM 744 O O . GLU A 1 98 ? 7.001 5.214 8.346 1.00 95.44 98 GLU A O 1
ATOM 749 N N . GLU A 1 99 ? 7.606 4.172 6.454 1.00 97.06 99 GLU A N 1
ATOM 750 C CA . GLU A 1 99 ? 6.279 3.628 6.189 1.00 97.06 99 GLU A CA 1
ATOM 751 C C . GLU A 1 99 ? 5.846 2.575 7.225 1.00 97.06 99 GLU A C 1
ATOM 753 O O . GLU A 1 99 ? 4.665 2.490 7.584 1.00 97.06 99 GLU A O 1
ATOM 758 N N . ALA A 1 100 ? 6.791 1.839 7.816 1.00 97.19 100 ALA A N 1
ATOM 759 C CA . ALA A 1 100 ? 6.528 0.974 8.963 1.00 97.19 100 ALA A CA 1
ATOM 760 C C . ALA A 1 100 ? 5.972 1.765 10.162 1.00 97.19 100 ALA A C 1
ATOM 762 O O . ALA A 1 100 ? 4.984 1.350 10.765 1.00 97.19 100 ALA A O 1
ATOM 763 N N . VAL A 1 101 ? 6.533 2.935 10.491 1.00 97.44 101 VAL A N 1
ATOM 764 C CA . VAL A 1 101 ? 6.015 3.777 11.588 1.00 97.44 101 VAL A CA 1
ATOM 765 C C . VAL A 1 101 ? 4.581 4.231 11.305 1.00 97.44 101 VAL A C 1
ATOM 767 O O . VAL A 1 101 ? 3.727 4.162 12.193 1.00 97.44 101 VAL A O 1
ATOM 770 N N . HIS A 1 102 ? 4.284 4.648 10.072 1.00 96.94 102 HIS A N 1
ATOM 771 C CA . HIS A 1 102 ? 2.932 5.057 9.686 1.00 96.94 102 HIS A CA 1
ATOM 772 C C . HIS A 1 102 ? 1.914 3.915 9.785 1.00 96.94 102 HIS A C 1
ATOM 774 O O . HIS A 1 102 ? 0.825 4.108 10.334 1.00 96.94 102 HIS A O 1
ATOM 780 N N . THR A 1 103 ? 2.266 2.728 9.288 1.00 97.94 103 THR A N 1
ATOM 781 C CA . THR A 1 103 ? 1.384 1.552 9.324 1.00 97.94 103 THR A CA 1
ATOM 782 C C . THR A 1 103 ? 1.159 1.046 10.748 1.00 97.94 103 THR A C 1
ATOM 784 O O . THR A 1 103 ? 0.011 0.809 11.121 1.00 97.94 103 THR A O 1
ATOM 787 N N . PHE A 1 104 ? 2.201 0.969 11.583 1.00 97.81 104 PHE A N 1
ATOM 788 C CA . PHE A 1 104 ? 2.046 0.592 12.992 1.00 97.81 104 PHE A CA 1
ATOM 789 C C . PHE A 1 104 ? 1.253 1.626 13.794 1.00 97.81 104 PHE A C 1
ATOM 791 O O . PHE A 1 104 ? 0.405 1.238 14.592 1.00 97.81 104 PHE A O 1
ATOM 798 N N . SER A 1 105 ? 1.448 2.927 13.552 1.00 97.56 105 SER A N 1
ATOM 799 C CA . SER A 1 105 ? 0.627 3.965 14.188 1.00 97.56 105 SER A CA 1
ATOM 800 C C . SER A 1 105 ? -0.854 3.794 13.851 1.00 97.56 105 SER A C 1
ATOM 802 O O . SER A 1 105 ? -1.691 3.865 14.746 1.00 97.56 105 SER A O 1
ATOM 804 N N . PHE A 1 106 ? -1.191 3.530 12.585 1.00 97.50 106 PHE A N 1
ATOM 805 C CA . PHE A 1 106 ? -2.581 3.284 12.208 1.00 97.50 106 PHE A CA 1
ATOM 806 C C . PHE A 1 106 ? -3.132 1.985 12.812 1.00 97.50 106 PHE A C 1
ATOM 808 O O . PHE A 1 106 ? -4.278 1.958 13.252 1.00 97.50 106 PHE A O 1
ATOM 815 N N . LEU A 1 107 ? -2.323 0.924 12.886 1.00 97.62 107 LEU A N 1
ATOM 816 C CA . LEU A 1 107 ? -2.715 -0.320 13.549 1.00 97.62 107 LEU A CA 1
ATOM 817 C C . LEU A 1 107 ? -3.045 -0.094 15.033 1.00 97.62 107 LEU A C 1
ATOM 819 O O . LEU A 1 107 ? -4.066 -0.594 15.502 1.00 97.62 107 LEU A O 1
ATOM 823 N N . CYS A 1 108 ? -2.232 0.683 15.753 1.00 97.12 108 CYS A N 1
ATOM 824 C CA . CYS A 1 108 ? -2.522 1.051 17.139 1.00 97.12 108 CYS A CA 1
ATOM 825 C C . CYS A 1 108 ? -3.842 1.823 17.253 1.00 97.12 108 CYS A C 1
ATOM 827 O O . CYS A 1 108 ? -4.681 1.445 18.067 1.00 97.12 108 CYS A O 1
ATOM 829 N N . ASP A 1 109 ? -4.080 2.819 16.387 1.00 95.31 109 ASP A N 1
ATOM 830 C CA . ASP A 1 109 ? -5.344 3.572 16.384 1.00 95.31 109 ASP A CA 1
ATOM 831 C C . ASP A 1 109 ? -6.565 2.649 16.217 1.00 95.31 109 ASP A C 1
ATOM 833 O O . ASP A 1 109 ? -7.612 2.881 16.822 1.00 95.31 109 ASP A O 1
ATOM 837 N N . LEU A 1 110 ? -6.461 1.617 15.370 1.00 94.00 110 LEU A N 1
ATOM 838 C CA . LEU A 1 110 ? -7.541 0.653 15.143 1.00 94.00 110 LEU A CA 1
ATOM 839 C C . LEU A 1 110 ? -7.812 -0.202 16.385 1.00 94.00 110 LEU A C 1
ATOM 841 O O . LEU A 1 110 ? -8.974 -0.390 16.743 1.00 94.00 110 LEU A O 1
ATOM 845 N N . ILE A 1 111 ? -6.757 -0.693 17.041 1.00 94.25 111 ILE A N 1
ATOM 846 C CA . ILE A 1 111 ? -6.864 -1.518 18.253 1.00 94.25 111 ILE A CA 1
ATOM 847 C C . ILE A 1 111 ? -7.459 -0.699 19.401 1.00 94.25 111 ILE A C 1
ATOM 849 O O . ILE A 1 111 ? -8.417 -1.133 20.034 1.00 94.25 111 ILE A O 1
ATOM 853 N N . GLU A 1 112 ? -6.950 0.511 19.631 1.00 92.69 112 GLU A N 1
ATOM 854 C CA . GLU A 1 112 ? -7.434 1.390 20.698 1.00 92.69 112 GLU A CA 1
ATOM 855 C C . GLU A 1 112 ? -8.916 1.737 20.510 1.00 92.69 112 GLU A C 1
ATOM 857 O O . GLU A 1 112 ? -9.701 1.653 21.453 1.00 92.69 112 GLU A O 1
ATOM 862 N N . ARG A 1 113 ? -9.341 2.056 19.280 1.00 85.88 113 ARG A N 1
ATOM 863 C CA . ARG A 1 113 ? -10.759 2.318 18.974 1.00 85.88 113 ARG A CA 1
ATOM 864 C C . ARG A 1 113 ? -11.654 1.103 19.208 1.00 85.88 113 ARG A C 1
ATOM 866 O O . ARG A 1 113 ? -12.807 1.283 19.596 1.00 85.88 113 ARG A O 1
ATOM 873 N N . PHE A 1 114 ? -11.153 -0.106 18.957 1.00 74.25 114 PHE A N 1
ATOM 874 C CA . PHE A 1 114 ? -11.912 -1.335 19.178 1.00 74.25 114 PHE A CA 1
ATOM 875 C C . PHE A 1 114 ? -12.150 -1.594 20.672 1.00 74.25 114 PHE A C 1
ATOM 877 O O . PHE A 1 114 ? -13.268 -1.921 21.064 1.00 74.25 114 PHE A O 1
ATOM 884 N N . GLU A 1 115 ? -11.138 -1.361 21.511 1.00 58.38 115 GLU A N 1
ATOM 885 C CA . GLU A 1 115 ? -11.259 -1.459 22.972 1.00 58.38 115 GLU A CA 1
ATOM 886 C C . GLU A 1 115 ? -12.271 -0.438 23.526 1.00 58.38 115 GLU A C 1
ATOM 888 O O . GLU A 1 115 ? -13.125 -0.790 24.338 1.00 58.38 115 GLU A O 1
ATOM 893 N N . PHE A 1 116 ? -12.271 0.808 23.036 1.00 56.09 116 PHE A N 1
ATOM 894 C CA . PHE A 1 116 ? -13.225 1.830 23.497 1.00 56.09 116 PHE A CA 1
ATOM 895 C C . PHE A 1 116 ? -14.698 1.499 23.199 1.00 56.09 116 PHE A C 1
ATOM 897 O O . PHE A 1 116 ? -15.568 1.888 23.975 1.00 56.09 116 PHE A O 1
ATOM 904 N N . LEU A 1 117 ? -14.999 0.767 22.121 1.00 54.69 117 LEU A N 1
ATOM 905 C CA . LEU A 1 117 ? -16.374 0.370 21.782 1.00 54.69 117 LEU A CA 1
ATOM 906 C C . LEU A 1 117 ? -16.922 -0.766 22.661 1.00 54.69 117 LEU A C 1
ATOM 908 O O . LEU A 1 117 ? -18.133 -0.949 22.712 1.00 54.69 117 LEU A O 1
ATOM 912 N N . HIS A 1 118 ? -16.062 -1.524 23.349 1.00 55.41 118 HIS A N 1
ATOM 913 C CA . HIS A 1 118 ? -16.480 -2.602 24.253 1.00 55.41 118 HIS A CA 1
ATOM 914 C C . HIS A 1 118 ? -16.692 -2.141 25.709 1.00 55.41 118 HIS A C 1
ATOM 916 O O . HIS A 1 118 ? -17.266 -2.891 26.500 1.00 55.41 118 HIS A O 1
ATOM 922 N N . PHE A 1 119 ? -16.262 -0.923 26.063 1.00 49.59 119 PHE A N 1
ATOM 923 C CA . PHE A 1 119 ? -16.405 -0.336 27.406 1.00 49.59 119 PHE A CA 1
ATOM 924 C C . PHE A 1 119 ? -17.433 0.814 27.498 1.00 49.59 119 PHE A C 1
ATOM 926 O O . PHE A 1 119 ? -17.569 1.414 28.568 1.00 49.59 119 PHE A O 1
ATOM 933 N N . CYS A 1 120 ? -18.168 1.110 26.422 1.00 46.75 120 CYS A N 1
ATOM 934 C CA . CYS A 1 120 ? -19.295 2.054 26.394 1.00 46.75 120 CYS A CA 1
ATOM 935 C C . CYS A 1 120 ? -20.605 1.327 26.074 1.00 46.75 120 CYS A C 1
ATOM 937 O O . CYS A 1 120 ? -21.637 1.730 26.655 1.00 46.75 120 CYS A O 1
#

Radius of gyration: 13.97 Å; chains: 1; bounding box: 34×30×42 Å

Foldseek 3Di:
DLVQCVDPQLVSLLVVLLVLLCCLQPVPDVCLVVVLSNLVSLVCLLPDPCCVPPRNVSSNLSSLLSNLSCCVRPVVSDVCVVCVVVSVVSDDRDPPPVSNVSNVVSVVVVVVVVVVVVVD

Secondary structure (DSSP, 8-state):
-GGGGG-SSHHHHHHHHHHHHHHHHHS-GGGHHHHHHHHHHHHHHHHSTTTTSTTTHHHHHHHHHHHHHHHHH-GGGS-HHHHHHHHHHHPPP-S-HHHHHHHHHHHHHHHHHHHHHH--

Sequence (120 aa):
MLQSLCDSSPEVRQAAAYGIGVMAQNGGENYRPFCTEAIPLMVGVIQAADSKDKANINATENCISAVGKVMKFRPECVNVNEVLPHWLSWLPLKEDKEEAVHTFSFLCDLIERFEFLHFC